Protein AF-A0A3A2ZH12-F1 (afdb_monomer_lite)

Structure (mmCIF, N/CA/C/O backbone):
data_AF-A0A3A2ZH12-F1
#
_entry.id   AF-A0A3A2ZH12-F1
#
loop_
_atom_site.group_PDB
_atom_site.id
_atom_site.type_symbol
_atom_site.label_atom_id
_atom_site.label_alt_id
_atom_site.label_comp_id
_atom_site.label_asym_id
_atom_site.label_entity_id
_atom_site.label_seq_id
_atom_site.pdbx_PDB_ins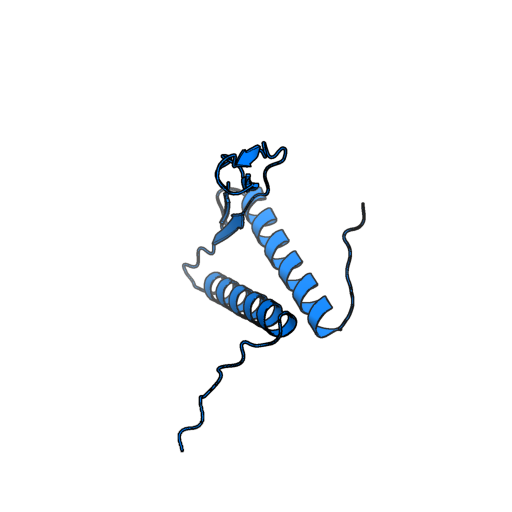_code
_atom_site.Cartn_x
_atom_site.Cartn_y
_atom_site.Cartn_z
_atom_site.occupancy
_atom_site.B_iso_or_equiv
_atom_site.auth_seq_id
_atom_site.auth_comp_id
_atom_site.auth_asym_id
_atom_site.auth_atom_id
_atom_site.pdbx_PDB_model_num
ATOM 1 N N . MET A 1 1 ? -42.063 14.692 -16.808 1.00 39.62 1 MET A N 1
ATOM 2 C CA . MET A 1 1 ? -41.764 13.336 -16.302 1.00 39.62 1 MET A CA 1
ATOM 3 C C . MET A 1 1 ? -40.260 13.135 -16.427 1.00 39.62 1 MET A C 1
ATOM 5 O O . MET A 1 1 ? -39.789 12.748 -17.483 1.00 39.62 1 MET A O 1
ATOM 9 N N . GLY A 1 2 ? -39.500 13.580 -15.422 1.00 42.69 2 GLY A N 1
ATOM 10 C CA . GLY A 1 2 ? -38.035 13.542 -15.424 1.00 42.69 2 GLY A CA 1
ATOM 11 C C . GLY A 1 2 ? -37.562 12.531 -14.389 1.00 42.69 2 GLY A C 1
ATOM 12 O O . GLY A 1 2 ? -37.818 12.718 -13.203 1.00 42.69 2 GLY A O 1
ATOM 13 N N . MET A 1 3 ? -36.937 11.449 -14.848 1.00 42.25 3 MET A N 1
ATOM 14 C CA . MET A 1 3 ? -36.300 10.456 -13.985 1.00 42.25 3 MET A CA 1
ATOM 15 C C . MET A 1 3 ? -35.025 11.068 -13.402 1.00 42.25 3 MET A C 1
ATOM 17 O O . MET A 1 3 ? -34.131 11.476 -14.143 1.00 42.25 3 MET A O 1
ATOM 21 N N . ALA A 1 4 ? -34.950 11.148 -12.076 1.00 49.09 4 ALA A N 1
ATOM 22 C CA . ALA A 1 4 ? -33.720 11.475 -11.378 1.00 49.09 4 ALA A CA 1
ATOM 23 C C . ALA A 1 4 ? -32.735 10.308 -11.547 1.00 49.09 4 ALA A C 1
ATOM 25 O O . ALA A 1 4 ? -32.982 9.208 -11.057 1.00 49.09 4 ALA A O 1
ATOM 26 N N . ASN A 1 5 ? -31.622 10.548 -12.244 1.00 47.97 5 ASN A N 1
ATOM 27 C CA . ASN A 1 5 ? -30.472 9.650 -12.244 1.00 47.97 5 ASN A CA 1
ATOM 28 C C . ASN A 1 5 ? -29.821 9.701 -10.858 1.00 47.97 5 ASN A C 1
ATOM 30 O O . ASN A 1 5 ? -28.952 10.529 -10.591 1.00 47.97 5 ASN A O 1
ATOM 34 N N . THR A 1 6 ? -30.243 8.816 -9.961 1.00 52.44 6 THR A N 1
ATOM 35 C CA . THR A 1 6 ? -29.477 8.487 -8.762 1.00 52.44 6 THR A CA 1
ATOM 36 C C . THR A 1 6 ? -28.223 7.746 -9.206 1.00 52.44 6 THR A C 1
ATOM 38 O O . THR A 1 6 ? -28.257 6.548 -9.475 1.00 52.44 6 THR A O 1
ATOM 41 N N . SER A 1 7 ? -27.100 8.457 -9.292 1.00 58.66 7 SER A N 1
ATOM 42 C CA . SER A 1 7 ? -25.769 7.859 -9.367 1.00 58.66 7 SER A CA 1
ATOM 43 C C . SER A 1 7 ? -25.519 7.073 -8.077 1.00 58.66 7 SER A C 1
ATOM 45 O O . SER A 1 7 ? -24.989 7.606 -7.100 1.00 58.66 7 SER A O 1
ATOM 47 N N . GLN A 1 8 ? -25.981 5.819 -8.046 1.00 59.19 8 GLN A N 1
ATOM 48 C CA . GLN A 1 8 ? -25.676 4.875 -6.981 1.00 59.19 8 GLN A CA 1
ATOM 49 C C . GLN A 1 8 ? -24.165 4.709 -6.939 1.00 59.19 8 GLN A C 1
ATOM 51 O O . GLN A 1 8 ? -23.549 4.198 -7.871 1.00 59.19 8 GLN A O 1
ATOM 56 N N . LEU A 1 9 ? -23.563 5.182 -5.854 1.00 59.69 9 LEU A N 1
ATOM 57 C CA . LEU A 1 9 ? -22.160 4.926 -5.614 1.00 59.69 9 LEU A CA 1
ATOM 58 C C . LEU A 1 9 ? -21.956 3.405 -5.473 1.00 59.69 9 LEU A C 1
ATOM 60 O O . LEU A 1 9 ? -22.768 2.759 -4.802 1.00 59.69 9 LEU A O 1
ATOM 64 N N . PRO A 1 10 ? -20.876 2.843 -6.041 1.00 65.69 10 PRO A N 1
ATOM 65 C CA . PRO A 1 10 ? -20.607 1.409 -6.001 1.00 65.69 10 PRO A CA 1
ATOM 66 C C . PRO A 1 10 ? -20.560 0.882 -4.563 1.00 65.69 10 PRO A C 1
ATOM 68 O O . PRO A 1 10 ? -20.326 1.653 -3.610 1.00 65.69 10 PRO A O 1
ATOM 71 N N . ALA A 1 11 ? -20.806 -0.422 -4.398 1.00 76.25 11 ALA A N 1
ATOM 72 C CA . ALA A 1 11 ? -20.811 -1.039 -3.081 1.00 76.25 11 ALA A CA 1
ATOM 73 C C . ALA A 1 11 ? -19.443 -0.825 -2.399 1.00 76.25 11 ALA A C 1
ATOM 75 O O . ALA A 1 11 ? -18.420 -0.708 -3.077 1.00 76.25 11 ALA A O 1
ATOM 76 N N . PRO A 1 12 ? -19.373 -0.758 -1.056 1.00 73.69 12 PRO A N 1
ATOM 77 C CA . PRO A 1 12 ? -18.116 -0.486 -0.355 1.00 73.69 12 PRO A CA 1
ATOM 78 C C . PRO A 1 12 ? -16.968 -1.435 -0.734 1.00 73.69 12 PRO A C 1
ATOM 80 O O . PRO A 1 12 ? -15.820 -1.001 -0.798 1.00 73.69 12 PRO A O 1
ATOM 83 N N . LYS A 1 13 ? -17.278 -2.708 -1.018 1.00 73.25 13 LYS A N 1
ATOM 84 C CA . LYS A 1 13 ? -16.309 -3.709 -1.488 1.00 73.25 13 LYS A CA 1
ATOM 85 C C . LYS A 1 13 ? -15.688 -3.302 -2.827 1.00 73.25 13 LYS A C 1
ATOM 87 O O . LYS A 1 13 ? -14.465 -3.297 -2.943 1.00 73.25 13 LYS A O 1
ATOM 92 N N . ASP A 1 14 ? -16.527 -2.899 -3.775 1.00 80.00 14 ASP A N 1
ATOM 93 C CA . ASP A 1 14 ? -16.118 -2.493 -5.121 1.00 80.00 14 ASP A CA 1
ATOM 94 C C . ASP A 1 14 ? -15.210 -1.259 -5.051 1.00 80.00 14 ASP A C 1
ATOM 96 O O . ASP A 1 14 ? -14.145 -1.238 -5.651 1.00 80.00 14 ASP A O 1
ATOM 100 N N . ARG A 1 15 ? -15.532 -0.282 -4.187 1.00 84.06 15 ARG A N 1
ATOM 101 C CA . ARG A 1 15 ? -14.684 0.911 -3.990 1.00 84.06 15 ARG A CA 1
ATOM 102 C C . ARG A 1 15 ? -13.292 0.592 -3.461 1.00 84.06 15 ARG A C 1
ATOM 104 O O . ARG A 1 15 ? -12.318 1.213 -3.878 1.00 84.06 15 ARG A O 1
ATOM 111 N N . VAL A 1 16 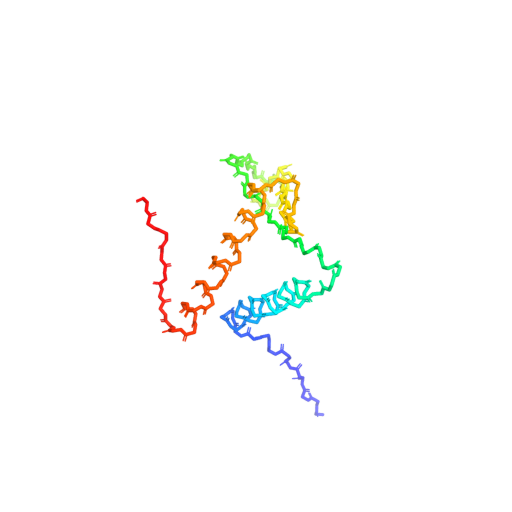? -13.194 -0.323 -2.496 1.00 81.94 16 VAL A N 1
ATOM 112 C CA . VAL A 1 16 ? -11.900 -0.726 -1.926 1.00 81.94 16 VAL A CA 1
ATOM 113 C C . VAL A 1 16 ? -11.079 -1.471 -2.973 1.00 81.94 16 VAL A C 1
ATOM 115 O O . VAL A 1 16 ? -9.881 -1.223 -3.097 1.00 81.94 16 VAL A O 1
ATOM 118 N N . GLN A 1 17 ? -11.719 -2.352 -3.741 1.00 83.06 17 GLN A N 1
ATOM 119 C CA . GLN A 1 17 ? -11.070 -3.086 -4.820 1.00 83.06 17 GLN A CA 1
ATOM 120 C C . GLN A 1 17 ? -10.569 -2.139 -5.915 1.00 83.06 17 GLN A C 1
ATOM 122 O O . GLN A 1 17 ? -9.386 -2.185 -6.249 1.00 83.06 17 GLN A O 1
ATOM 127 N N . ASP A 1 18 ? -11.419 -1.230 -6.392 1.00 87.69 18 ASP A N 1
ATOM 128 C CA . ASP A 1 18 ? -11.070 -0.224 -7.398 1.00 87.69 18 ASP A CA 1
ATOM 129 C C . ASP A 1 18 ? -9.905 0.650 -6.933 1.00 87.69 18 ASP A C 1
ATOM 131 O O . ASP A 1 18 ? -8.966 0.895 -7.692 1.00 87.69 18 ASP A O 1
ATOM 135 N N . TYR A 1 19 ? -9.922 1.075 -5.666 1.00 88.25 19 TYR A N 1
ATOM 136 C CA . TYR A 1 19 ? -8.829 1.843 -5.079 1.00 88.25 19 TYR A CA 1
ATOM 137 C C . TYR A 1 19 ? -7.512 1.058 -5.093 1.00 88.25 19 TYR A C 1
ATOM 139 O O . TYR A 1 19 ? -6.497 1.578 -5.554 1.00 88.25 19 TYR A O 1
ATOM 147 N N . ILE A 1 20 ? -7.515 -0.193 -4.618 1.00 86.75 20 ILE A N 1
ATOM 148 C CA . ILE A 1 20 ? -6.301 -1.020 -4.550 1.00 86.75 20 ILE A CA 1
ATOM 149 C C . ILE A 1 20 ? -5.757 -1.303 -5.949 1.00 86.75 20 ILE A C 1
ATOM 151 O O . ILE A 1 20 ? -4.549 -1.194 -6.160 1.00 86.75 20 ILE A O 1
ATOM 155 N N . VAL A 1 21 ? -6.625 -1.640 -6.904 1.00 87.38 21 VAL A N 1
ATOM 156 C CA . VAL A 1 21 ? -6.230 -1.908 -8.292 1.00 87.38 21 VAL A CA 1
ATOM 157 C C . VAL A 1 21 ? -5.646 -0.650 -8.924 1.00 87.38 21 VAL A C 1
ATOM 159 O O . VAL A 1 21 ? -4.521 -0.692 -9.416 1.00 87.38 21 VAL A O 1
ATOM 162 N N . THR A 1 22 ? -6.353 0.479 -8.844 1.00 89.94 22 THR A N 1
ATOM 163 C CA . THR A 1 22 ? -5.903 1.758 -9.414 1.00 89.94 22 THR A CA 1
ATOM 164 C C . THR A 1 22 ? -4.560 2.182 -8.828 1.00 89.94 22 THR A C 1
ATOM 166 O O . THR A 1 22 ? -3.635 2.514 -9.568 1.00 89.94 22 THR A O 1
ATOM 169 N N . PHE A 1 23 ? -4.423 2.115 -7.503 1.00 89.19 23 PHE A N 1
ATOM 170 C CA . PHE A 1 23 ? -3.183 2.442 -6.807 1.00 89.19 23 PHE A CA 1
ATOM 171 C C . PHE A 1 23 ? -2.029 1.522 -7.226 1.00 89.19 23 PHE A C 1
ATOM 173 O O . PHE A 1 23 ? -0.935 1.997 -7.524 1.00 89.19 23 PHE A O 1
ATOM 180 N N . THR A 1 24 ? -2.267 0.209 -7.278 1.00 83.94 24 THR A N 1
ATOM 181 C CA . THR A 1 24 ? -1.227 -0.777 -7.608 1.00 83.94 24 THR A CA 1
ATOM 182 C C . THR A 1 24 ? -0.767 -0.630 -9.055 1.00 83.94 24 THR A C 1
ATOM 184 O O . THR A 1 24 ? 0.433 -0.654 -9.319 1.00 83.94 24 THR A O 1
ATOM 187 N N . VAL A 1 25 ? -1.700 -0.418 -9.988 1.00 88.25 25 VAL A N 1
ATOM 188 C CA . VAL A 1 25 ? -1.390 -0.154 -11.400 1.00 88.25 25 VAL A CA 1
ATOM 189 C C . VAL A 1 25 ? -0.589 1.140 -11.542 1.00 88.25 25 VAL A C 1
ATOM 191 O O . VAL A 1 25 ? 0.425 1.145 -12.234 1.00 88.25 25 VAL A O 1
ATOM 194 N N . ALA A 1 26 ? -0.986 2.216 -10.857 1.00 88.81 26 ALA A N 1
ATOM 195 C CA . ALA A 1 26 ? -0.251 3.480 -10.885 1.00 88.81 26 ALA A CA 1
ATOM 196 C C . ALA A 1 26 ? 1.184 3.323 -10.352 1.00 88.81 26 ALA A C 1
ATOM 198 O O . ALA A 1 26 ? 2.131 3.733 -11.020 1.00 88.81 26 ALA A O 1
ATOM 199 N N . ALA A 1 27 ? 1.353 2.662 -9.203 1.00 86.19 27 ALA A N 1
ATOM 200 C CA . ALA A 1 27 ? 2.665 2.415 -8.611 1.00 86.19 27 ALA A CA 1
ATOM 201 C C . ALA A 1 27 ? 3.562 1.547 -9.512 1.00 86.19 27 ALA A C 1
ATOM 203 O O . ALA A 1 27 ? 4.753 1.823 -9.640 1.00 86.19 27 ALA A O 1
ATOM 204 N N . LEU A 1 28 ? 3.006 0.516 -10.161 1.00 86.38 28 LEU A N 1
ATOM 205 C CA . LEU A 1 28 ? 3.743 -0.326 -11.109 1.00 86.38 28 LEU A CA 1
ATOM 206 C C . LEU A 1 28 ? 4.150 0.444 -12.367 1.00 86.38 28 LEU A C 1
ATOM 208 O O . LEU A 1 28 ? 5.293 0.333 -12.800 1.00 86.38 28 LEU A O 1
ATOM 212 N N . ASN A 1 29 ? 3.247 1.244 -12.933 1.00 90.44 29 ASN A N 1
ATOM 213 C CA . ASN A 1 29 ? 3.557 2.068 -14.101 1.00 90.44 29 ASN A CA 1
ATOM 214 C C . ASN A 1 29 ? 4.684 3.059 -13.801 1.00 90.44 29 ASN A C 1
ATOM 216 O O . ASN A 1 29 ? 5.568 3.258 -14.631 1.00 90.44 29 ASN A O 1
ATOM 220 N N . GLU A 1 30 ? 4.680 3.648 -12.607 1.00 90.06 30 GLU A N 1
ATOM 221 C CA . GLU A 1 30 ? 5.753 4.534 -12.178 1.00 90.06 30 GLU A CA 1
ATOM 222 C C . GLU A 1 30 ? 7.062 3.766 -11.956 1.00 90.06 30 GLU A C 1
ATOM 224 O O . GLU A 1 30 ? 8.092 4.205 -12.447 1.00 90.06 30 GLU A O 1
ATOM 229 N N . LEU A 1 31 ? 7.040 2.584 -11.326 1.00 87.50 31 LEU A N 1
ATOM 230 C CA . LEU A 1 31 ? 8.228 1.727 -11.165 1.00 87.50 31 LEU A CA 1
ATOM 231 C C . LEU A 1 31 ? 8.876 1.319 -12.495 1.00 87.50 31 LEU A C 1
ATOM 233 O O . LEU A 1 31 ? 10.094 1.174 -12.563 1.00 87.50 31 LEU A O 1
ATOM 237 N N . LEU A 1 32 ? 8.067 1.089 -13.530 1.00 88.44 32 LEU A N 1
ATOM 238 C CA . LEU A 1 32 ? 8.536 0.697 -14.862 1.00 88.44 32 LEU A CA 1
ATOM 239 C C . LEU A 1 32 ? 9.013 1.893 -15.701 1.00 88.44 32 LEU A C 1
ATOM 241 O O . LEU A 1 32 ? 9.598 1.697 -16.767 1.00 88.44 32 LEU A O 1
ATOM 245 N N . SER A 1 33 ? 8.775 3.123 -15.240 1.00 92.00 33 SER A N 1
ATOM 246 C CA . SER A 1 33 ? 9.258 4.326 -15.909 1.00 92.00 33 SER A CA 1
ATOM 247 C C . SER A 1 33 ? 10.783 4.444 -15.765 1.00 92.00 33 SER A C 1
ATOM 249 O O . SER A 1 33 ? 11.298 4.281 -14.658 1.00 92.00 33 SER A O 1
ATOM 251 N N . PRO A 1 34 ? 11.525 4.805 -16.831 1.00 87.31 34 PRO A N 1
ATOM 252 C CA . PRO A 1 34 ? 12.983 4.959 -16.782 1.00 87.31 34 PRO A CA 1
ATOM 253 C C . PRO A 1 34 ? 13.488 5.917 -15.692 1.00 87.31 34 PRO A C 1
ATOM 255 O O . PRO A 1 34 ? 14.582 5.730 -15.173 1.00 87.31 34 PRO A O 1
ATOM 258 N N . ASN A 1 35 ? 12.678 6.922 -15.343 1.00 86.25 35 ASN A N 1
ATOM 259 C CA . ASN A 1 35 ? 12.965 7.913 -14.302 1.00 86.25 35 ASN A CA 1
ATOM 260 C C . ASN A 1 35 ? 11.917 7.869 -13.179 1.00 86.25 35 ASN A C 1
ATOM 262 O O . ASN A 1 35 ? 11.634 8.888 -12.558 1.00 86.25 35 ASN A O 1
ATOM 266 N N . GLY A 1 36 ? 11.273 6.719 -12.979 1.00 85.44 36 GLY A N 1
ATOM 267 C CA . GLY A 1 36 ? 10.237 6.548 -11.972 1.00 85.44 36 GLY A CA 1
ATOM 268 C C . GLY A 1 36 ? 10.756 6.720 -10.552 1.00 85.44 36 GLY A C 1
ATOM 269 O O . GLY A 1 36 ? 11.776 6.137 -10.183 1.00 85.44 36 GLY A O 1
ATOM 270 N N . ASN A 1 37 ? 10.022 7.470 -9.733 1.00 88.50 37 ASN A N 1
ATOM 271 C CA . ASN A 1 37 ? 10.350 7.692 -8.326 1.00 88.50 37 ASN A CA 1
ATOM 272 C C . ASN A 1 37 ? 9.095 7.572 -7.441 1.00 88.50 37 ASN A C 1
ATOM 274 O O . ASN A 1 37 ? 8.725 8.540 -6.763 1.00 88.50 37 ASN A O 1
ATOM 278 N N . PRO A 1 38 ? 8.443 6.390 -7.430 1.00 92.19 38 PRO A N 1
ATOM 279 C CA . PRO A 1 38 ? 7.159 6.233 -6.776 1.00 92.19 38 PRO A CA 1
ATOM 280 C C . PRO A 1 38 ? 7.257 6.446 -5.280 1.00 92.19 38 PRO A C 1
ATOM 282 O O . PRO A 1 38 ? 8.211 6.026 -4.619 1.00 92.19 38 PRO A O 1
ATOM 285 N N . SER A 1 39 ? 6.213 7.075 -4.749 1.00 92.81 39 SER A N 1
ATOM 286 C CA . SER A 1 39 ? 6.092 7.402 -3.338 1.00 92.81 39 SER A CA 1
ATOM 287 C C . SER A 1 39 ? 4.769 6.906 -2.781 1.00 92.81 39 SER A C 1
ATOM 289 O O . SER A 1 39 ? 3.702 7.133 -3.351 1.00 92.81 39 SER A O 1
ATOM 291 N N . ILE A 1 40 ? 4.832 6.244 -1.630 1.00 92.19 40 ILE A N 1
ATOM 292 C CA . ILE A 1 40 ? 3.658 5.803 -0.886 1.00 92.19 40 ILE A CA 1
ATOM 293 C C . ILE A 1 40 ? 3.586 6.599 0.401 1.00 92.19 40 ILE A C 1
ATOM 295 O O . ILE A 1 40 ? 4.421 6.434 1.291 1.00 92.19 40 ILE A O 1
ATOM 299 N N . THR A 1 41 ? 2.547 7.419 0.523 1.00 92.62 41 THR A N 1
ATOM 300 C CA . THR A 1 41 ? 2.267 8.169 1.746 1.00 92.62 41 THR A CA 1
ATOM 301 C C . THR A 1 41 ? 1.207 7.448 2.565 1.00 92.62 41 THR A C 1
ATOM 303 O O . THR A 1 41 ? 0.082 7.243 2.117 1.00 92.62 41 THR A O 1
ATOM 306 N N . LEU A 1 42 ? 1.571 7.059 3.784 1.00 89.88 42 LEU A N 1
ATOM 307 C CA . LEU A 1 42 ? 0.684 6.423 4.745 1.00 89.88 42 LEU A CA 1
ATOM 308 C C . LEU A 1 42 ? 0.332 7.393 5.862 1.00 89.88 42 LEU A C 1
ATOM 310 O O . LEU A 1 42 ? 1.203 7.953 6.529 1.00 89.88 42 LEU A O 1
ATOM 314 N N . ILE A 1 43 ? -0.961 7.507 6.121 1.00 89.00 43 ILE A N 1
ATOM 315 C CA . ILE A 1 43 ? -1.485 8.174 7.302 1.00 89.00 43 ILE A CA 1
ATOM 316 C C . ILE A 1 43 ? -1.193 7.310 8.533 1.00 89.00 43 ILE A C 1
ATOM 318 O O . ILE A 1 43 ? -1.552 6.130 8.604 1.00 89.00 43 ILE A O 1
ATOM 322 N N . ARG A 1 44 ? -0.536 7.896 9.530 1.00 82.00 44 ARG A N 1
ATOM 323 C CA . ARG A 1 44 ? -0.241 7.258 10.808 1.00 82.00 44 ARG A CA 1
ATOM 324 C C . ARG A 1 44 ? -1.359 7.537 11.791 1.00 82.00 44 ARG A C 1
ATOM 326 O O . ARG A 1 44 ? -1.647 8.679 12.138 1.00 82.00 44 ARG A O 1
ATOM 333 N N . ARG A 1 45 ? -1.919 6.459 12.337 1.00 72.50 45 ARG A N 1
ATOM 334 C CA . ARG A 1 45 ? -2.760 6.576 13.526 1.00 72.50 45 ARG A CA 1
ATOM 335 C C . ARG A 1 45 ? -1.884 7.000 14.714 1.00 72.50 45 ARG A C 1
ATOM 337 O O . ARG A 1 45 ? -0.860 6.350 14.954 1.00 72.50 45 ARG A O 1
ATOM 344 N N . PRO A 1 46 ? -2.267 8.044 15.464 1.00 69.69 46 PRO A N 1
ATOM 345 C CA . PRO A 1 46 ? -1.582 8.409 16.695 1.00 69.69 46 PRO A CA 1
ATOM 346 C C . PRO A 1 46 ? -1.588 7.246 17.691 1.00 69.69 46 PRO A C 1
ATOM 348 O O . PRO A 1 46 ? -2.568 6.505 17.792 1.00 69.69 46 PRO A O 1
ATOM 351 N N . ARG A 1 47 ? -0.483 7.070 18.425 1.00 66.38 47 ARG A N 1
ATOM 352 C CA . ARG A 1 47 ? -0.334 5.992 19.425 1.00 66.38 47 ARG A CA 1
ATOM 353 C C . ARG A 1 47 ? -1.147 6.236 20.697 1.00 66.38 47 ARG A C 1
ATOM 355 O O . ARG A 1 47 ? -1.550 5.282 21.350 1.00 66.38 47 ARG A O 1
ATOM 362 N N . LYS A 1 48 ? -1.364 7.500 21.048 1.00 66.69 48 LYS A N 1
ATOM 363 C CA . LYS A 1 48 ? -2.269 7.964 22.099 1.00 66.69 48 LYS A CA 1
ATOM 364 C C . LYS A 1 48 ? -3.013 9.122 21.471 1.00 66.69 48 LYS A C 1
ATOM 366 O O . LYS A 1 48 ? -2.335 10.029 21.024 1.00 66.69 48 LYS A O 1
ATOM 371 N N . LYS A 1 49 ? -4.337 9.033 21.389 1.00 64.94 49 LYS A N 1
ATOM 372 C CA . LYS A 1 49 ? -5.174 10.152 20.973 1.00 64.94 49 LYS A CA 1
ATOM 373 C C . LYS A 1 49 ? -5.714 10.819 22.225 1.00 64.94 49 LYS A C 1
ATOM 375 O O . LYS A 1 49 ? -6.442 10.180 22.986 1.00 64.94 49 LYS A O 1
ATOM 380 N N . LEU A 1 50 ? -5.353 12.076 22.447 1.00 72.75 50 LEU A N 1
ATOM 381 C CA . LEU A 1 50 ? -6.086 12.939 23.363 1.00 72.75 50 LEU A CA 1
ATOM 382 C C . LEU A 1 50 ? -7.404 13.305 22.683 1.00 72.75 50 LEU A C 1
ATOM 384 O O . LEU A 1 50 ? -7.458 14.149 21.785 1.00 72.75 50 LEU A O 1
ATOM 388 N N . PHE A 1 51 ? -8.454 12.593 23.072 1.00 81.12 51 PHE A N 1
ATOM 389 C CA . PHE A 1 51 ? -9.812 12.922 22.683 1.00 81.12 51 PHE A CA 1
ATOM 390 C C . PHE A 1 51 ? -10.459 13.793 23.753 1.00 81.12 51 PHE A C 1
ATOM 392 O O . PHE A 1 51 ? -10.237 13.582 24.946 1.00 81.12 51 PHE A O 1
ATOM 399 N N . PHE A 1 52 ? -11.290 14.734 23.329 1.00 86.19 52 PHE A N 1
ATOM 400 C CA . PHE A 1 52 ? -12.145 15.516 24.212 1.00 86.19 52 PHE A CA 1
ATOM 401 C C . PHE A 1 52 ? -13.557 15.563 23.634 1.00 86.19 52 PHE A C 1
ATOM 403 O O . PHE A 1 52 ? -13.753 15.417 22.430 1.00 86.19 52 PHE A O 1
ATOM 410 N N . ILE A 1 53 ? -14.552 15.734 24.499 1.00 91.62 53 ILE A N 1
ATOM 411 C CA . ILE A 1 53 ? -15.922 15.989 24.056 1.00 91.62 53 ILE A CA 1
ATOM 412 C C . ILE A 1 53 ? -16.040 17.492 23.831 1.00 91.62 53 ILE A C 1
ATOM 414 O O . ILE A 1 53 ? -15.788 18.273 24.749 1.00 91.62 53 ILE A O 1
ATOM 418 N N . ASN A 1 54 ? -16.400 17.898 22.618 1.00 87.88 54 ASN A N 1
ATOM 419 C CA . ASN A 1 54 ? -16.650 19.293 22.307 1.00 87.88 54 ASN A CA 1
ATOM 420 C C . ASN A 1 54 ? -17.874 19.773 23.114 1.00 87.88 54 ASN A C 1
ATOM 422 O O . ASN A 1 54 ? -18.963 19.210 22.971 1.00 87.88 54 ASN A O 1
ATOM 426 N N . PRO A 1 55 ? -17.723 20.804 23.966 1.00 89.88 55 PRO A N 1
ATOM 427 C CA . PRO A 1 55 ? -18.785 21.245 24.868 1.00 89.88 55 PRO A CA 1
ATOM 428 C C . PRO A 1 55 ? -19.978 21.887 24.143 1.00 89.88 55 PRO A C 1
ATOM 430 O O . PRO A 1 55 ? -21.050 21.999 24.727 1.00 89.88 55 PRO A O 1
ATOM 433 N N . THR A 1 56 ? -19.812 22.299 22.884 1.00 93.75 56 THR A N 1
ATOM 434 C CA . THR A 1 56 ? -20.842 22.979 22.089 1.00 93.75 56 THR A CA 1
ATOM 435 C C . THR A 1 56 ? -21.764 21.998 21.367 1.00 93.75 56 THR A C 1
ATOM 437 O O . THR A 1 56 ? -22.963 22.242 21.276 1.00 93.75 56 THR A O 1
ATOM 440 N N . ASN A 1 57 ? -21.223 20.902 20.825 1.00 92.06 57 ASN A N 1
ATOM 441 C CA . ASN A 1 57 ? -21.975 19.965 19.976 1.00 92.06 57 ASN A CA 1
ATOM 442 C C . ASN A 1 57 ? -21.964 18.508 20.485 1.00 92.06 57 ASN A C 1
ATOM 444 O O . ASN A 1 57 ? -22.627 17.656 19.897 1.00 92.06 57 ASN A O 1
ATOM 448 N N . GLY A 1 58 ? -21.222 18.205 21.556 1.00 88.75 58 GLY A N 1
ATOM 449 C CA . GLY A 1 58 ? -21.107 16.862 22.129 1.00 88.75 58 GLY A CA 1
ATOM 450 C C . GLY A 1 58 ? -20.290 15.869 21.295 1.00 88.75 58 GLY A C 1
ATOM 451 O O . GLY A 1 58 ? -20.266 14.683 21.622 1.00 88.75 58 GLY A O 1
ATOM 452 N N . ALA A 1 59 ? 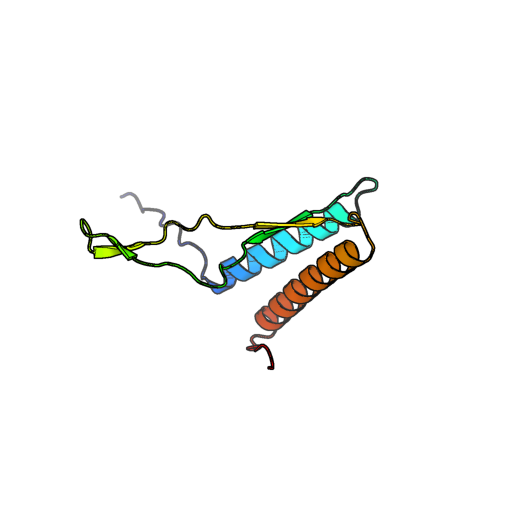-19.628 16.311 20.223 1.00 89.81 59 ALA A N 1
ATOM 453 C CA . ALA A 1 59 ? -18.826 15.444 19.370 1.00 89.81 59 ALA A CA 1
ATOM 454 C C . ALA A 1 59 ? -17.511 15.049 20.054 1.00 89.81 59 ALA A C 1
ATOM 456 O O . ALA A 1 59 ? -16.891 15.847 20.756 1.00 89.81 59 ALA A O 1
ATOM 457 N N . LEU A 1 60 ? -17.059 13.814 19.824 1.00 87.44 60 LEU A N 1
ATOM 458 C CA . LEU A 1 60 ? -15.723 13.382 20.224 1.00 87.44 60 LEU A CA 1
ATOM 459 C C . LEU A 1 60 ? -14.704 13.940 19.224 1.00 87.44 60 LEU A C 1
ATOM 461 O O . LEU A 1 60 ? -14.636 13.487 18.082 1.00 87.44 60 LEU A O 1
ATOM 465 N N . GLU A 1 61 ? -13.908 14.907 19.657 1.00 85.31 61 GLU A N 1
ATOM 466 C CA . GLU A 1 61 ? -12.915 15.602 18.843 1.00 85.31 61 GLU A CA 1
ATOM 467 C C . GLU A 1 61 ? -11.492 15.306 19.329 1.00 85.31 61 GLU A C 1
ATOM 469 O O . GLU A 1 61 ? -11.266 14.759 20.412 1.00 85.31 61 GLU A O 1
ATOM 474 N N . THR A 1 62 ? -10.502 15.630 18.500 1.00 82.25 62 THR A N 1
ATOM 475 C CA . THR A 1 62 ? -9.087 15.563 18.864 1.00 82.25 62 THR A CA 1
ATOM 476 C C . THR A 1 62 ? -8.345 16.739 18.244 1.00 82.25 62 THR A C 1
ATOM 478 O O . THR A 1 62 ? -8.608 17.104 17.101 1.00 82.25 62 THR A O 1
ATOM 481 N N . ASN A 1 63 ? -7.412 17.320 19.001 1.00 74.31 63 ASN A N 1
ATOM 482 C CA . ASN A 1 63 ? -6.526 18.385 18.516 1.00 74.31 63 ASN A CA 1
ATOM 483 C C . ASN A 1 63 ? -5.253 17.823 17.868 1.00 74.31 63 ASN A C 1
ATOM 485 O O . ASN A 1 63 ? -4.389 18.584 17.438 1.00 74.31 63 ASN A O 1
ATOM 489 N N . GLU A 1 64 ? -5.094 16.498 17.841 1.00 72.75 64 GLU A N 1
ATOM 490 C CA . GLU A 1 64 ? -3.935 15.877 17.217 1.00 72.75 64 GLU A CA 1
ATOM 491 C C . GLU A 1 64 ? -4.050 15.958 15.700 1.00 72.75 64 GLU A C 1
ATOM 493 O O . GLU A 1 64 ? -4.963 15.399 15.088 1.00 72.75 64 GLU A O 1
ATOM 498 N N . THR A 1 65 ? -3.080 16.635 15.093 1.00 70.62 65 THR A N 1
ATOM 499 C CA . THR A 1 65 ? -2.912 16.648 13.649 1.00 70.62 65 THR A CA 1
ATOM 500 C C . THR A 1 65 ? -2.534 15.259 13.158 1.00 70.62 65 THR A C 1
ATOM 502 O O . THR A 1 65 ? -1.674 14.566 13.708 1.00 70.62 65 THR A O 1
ATOM 505 N N . GLU A 1 66 ? -3.213 14.840 12.097 1.00 74.94 66 GLU A N 1
ATOM 506 C CA . GLU A 1 66 ? -2.936 13.587 11.424 1.00 74.94 66 GLU A CA 1
ATOM 507 C C . GLU A 1 66 ? -1.490 13.596 10.910 1.00 74.94 66 GLU A C 1
ATOM 509 O O . GLU A 1 66 ? -1.089 14.468 10.140 1.00 74.94 66 GLU A O 1
ATOM 514 N N . THR A 1 67 ? -0.673 12.652 11.382 1.00 83.12 67 THR A N 1
ATOM 515 C CA . THR A 1 67 ? 0.721 12.545 10.933 1.00 83.12 67 THR A CA 1
ATOM 516 C C . THR A 1 67 ? 0.792 11.592 9.752 1.00 83.12 67 THR A C 1
ATOM 518 O O . THR A 1 67 ? 0.135 10.554 9.750 1.00 83.12 67 THR A O 1
ATOM 521 N N . SER A 1 68 ? 1.602 11.907 8.747 1.00 89.38 68 SER A N 1
ATOM 522 C CA . SER A 1 68 ? 1.851 11.026 7.606 1.00 89.38 68 SER A CA 1
ATOM 523 C C . SER A 1 68 ? 3.316 10.595 7.559 1.00 89.38 68 SER A C 1
ATOM 525 O O . SER A 1 68 ? 4.195 11.197 8.179 1.00 89.38 68 SER A O 1
ATOM 527 N N . ILE A 1 69 ? 3.584 9.486 6.877 1.00 91.25 69 ILE A N 1
ATOM 528 C CA . ILE A 1 69 ? 4.934 9.065 6.514 1.00 91.25 69 ILE A CA 1
ATOM 529 C C . ILE A 1 69 ? 4.953 8.646 5.053 1.00 91.25 69 ILE A C 1
ATOM 531 O O . ILE A 1 69 ? 4.098 7.872 4.629 1.00 91.25 69 ILE A O 1
ATOM 535 N N . SER A 1 70 ? 5.947 9.120 4.316 1.00 93.69 70 SER A N 1
ATOM 536 C CA . SER A 1 70 ? 6.171 8.738 2.926 1.00 93.69 70 SER A CA 1
ATOM 537 C C . SER A 1 70 ? 7.342 7.766 2.827 1.00 93.69 70 SER A C 1
ATOM 539 O O . SER A 1 70 ? 8.334 7.908 3.543 1.00 93.69 70 SER A O 1
ATOM 541 N N . TYR A 1 71 ? 7.201 6.772 1.957 1.00 94.06 71 TYR A N 1
ATOM 542 C CA . TYR A 1 71 ? 8.256 5.842 1.571 1.00 94.06 71 TYR A CA 1
ATOM 543 C C . TYR A 1 71 ? 8.437 5.927 0.068 1.00 94.06 71 TYR A C 1
ATOM 545 O O . TYR A 1 71 ? 7.459 5.790 -0.664 1.00 94.06 71 TYR A O 1
ATOM 553 N N . ASN A 1 72 ? 9.668 6.132 -0.378 1.00 93.50 72 ASN A N 1
ATOM 554 C CA . ASN A 1 72 ? 9.994 6.270 -1.789 1.00 93.50 72 ASN A CA 1
ATOM 555 C C . ASN A 1 72 ? 10.743 5.039 -2.298 1.00 93.50 72 ASN A C 1
ATOM 557 O O . ASN A 1 72 ? 11.404 4.336 -1.530 1.00 93.50 72 ASN A O 1
ATOM 561 N N . TRP A 1 73 ? 10.683 4.818 -3.605 1.00 91.44 73 TRP A N 1
ATOM 562 C CA . TRP A 1 73 ? 11.533 3.862 -4.303 1.00 91.44 73 TRP A CA 1
ATOM 563 C C . TRP A 1 73 ? 12.488 4.591 -5.265 1.00 91.44 73 TRP A C 1
ATOM 565 O O . TRP A 1 73 ? 12.030 5.460 -6.004 1.00 91.44 73 TRP A O 1
ATOM 575 N N . PRO A 1 74 ? 13.798 4.269 -5.276 1.00 91.31 74 PRO A N 1
ATOM 576 C CA . PRO A 1 74 ? 14.493 3.333 -4.382 1.00 91.31 74 PRO A CA 1
ATOM 577 C C . PRO A 1 74 ? 14.659 3.862 -2.944 1.00 91.31 74 PRO A C 1
ATOM 579 O O . PRO A 1 74 ? 15.106 3.124 -2.075 1.00 91.31 74 PRO A O 1
ATOM 582 N N . GLY A 1 75 ? 14.276 5.112 -2.671 1.00 91.62 75 GLY A N 1
ATOM 583 C CA . GLY A 1 75 ? 14.402 5.717 -1.343 1.00 91.62 75 GLY A CA 1
ATOM 584 C C . GLY A 1 75 ? 15.835 6.130 -1.008 1.00 91.62 75 GLY A C 1
ATOM 585 O O . GLY A 1 75 ? 16.742 6.034 -1.835 1.00 91.62 75 GLY A O 1
ATOM 586 N N . LYS A 1 76 ? 16.040 6.639 0.209 1.00 93.62 76 LYS A N 1
ATOM 587 C CA . LYS A 1 76 ? 17.352 7.140 0.659 1.00 93.62 76 LYS A CA 1
ATOM 588 C C . LYS A 1 76 ? 18.318 6.037 1.095 1.00 93.62 76 LYS A C 1
ATOM 590 O O . LYS A 1 76 ? 19.523 6.256 1.154 1.00 93.62 76 LYS A O 1
ATOM 595 N N . ASP A 1 77 ? 17.783 4.880 1.469 1.00 95.38 77 ASP A N 1
ATOM 596 C CA . ASP A 1 77 ? 18.532 3.735 1.964 1.00 95.38 77 ASP A CA 1
ATOM 597 C C . ASP A 1 77 ? 17.792 2.427 1.638 1.00 95.38 77 ASP A C 1
ATOM 599 O O . ASP A 1 77 ? 16.598 2.409 1.325 1.00 95.38 77 ASP A O 1
ATOM 603 N N . ALA A 1 78 ? 18.506 1.301 1.732 1.00 94.81 78 ALA A N 1
ATOM 604 C CA . ALA A 1 78 ? 17.937 -0.023 1.470 1.00 94.81 78 ALA A CA 1
ATOM 605 C C . ALA A 1 78 ? 16.756 -0.364 2.400 1.00 94.81 78 ALA A C 1
ATOM 607 O O . ALA A 1 78 ? 15.918 -1.206 2.070 1.00 94.81 78 ALA A O 1
ATOM 608 N N . TYR A 1 79 ? 16.674 0.281 3.566 1.00 94.88 79 TYR A N 1
ATOM 609 C CA . TYR A 1 79 ? 15.612 0.051 4.531 1.00 94.88 79 TYR A CA 1
ATOM 610 C C . TYR A 1 79 ? 14.297 0.723 4.114 1.00 94.88 79 TYR A C 1
ATOM 612 O O . TYR A 1 79 ? 13.232 0.111 4.230 1.00 94.88 79 TYR A O 1
ATOM 620 N N . GLU A 1 80 ? 14.350 1.944 3.583 1.00 94.81 80 GLU A N 1
ATOM 621 C CA . GLU A 1 80 ? 13.212 2.628 2.969 1.00 94.81 80 GLU A CA 1
ATOM 622 C C . GLU A 1 80 ? 12.702 1.848 1.751 1.00 94.81 80 GLU A C 1
ATOM 624 O O . GLU A 1 80 ? 11.505 1.556 1.684 1.00 94.81 80 GLU A O 1
ATOM 629 N N . ALA A 1 81 ? 13.609 1.400 0.874 1.00 93.25 81 ALA A N 1
ATOM 630 C CA . ALA A 1 81 ? 13.291 0.555 -0.282 1.00 93.25 81 ALA A CA 1
ATOM 631 C C . ALA A 1 81 ? 12.560 -0.737 0.129 1.00 93.25 81 ALA A C 1
ATOM 633 O O . ALA A 1 81 ? 11.536 -1.133 -0.443 1.00 93.25 81 ALA A O 1
ATOM 634 N N . TRP A 1 82 ? 13.070 -1.399 1.173 1.00 94.62 82 TRP A N 1
ATOM 635 C CA . TRP A 1 82 ? 12.452 -2.596 1.728 1.00 94.62 82 TRP A CA 1
ATOM 636 C C . TRP A 1 82 ? 11.053 -2.301 2.280 1.00 94.62 82 TRP A C 1
ATOM 638 O O . TRP A 1 82 ? 10.111 -3.031 1.967 1.00 94.62 82 TRP A O 1
ATOM 648 N N . ARG A 1 83 ? 10.873 -1.209 3.038 1.00 94.88 83 ARG A N 1
ATOM 649 C CA . ARG A 1 83 ? 9.552 -0.811 3.556 1.00 94.88 83 ARG A CA 1
ATOM 650 C C . ARG A 1 83 ? 8.555 -0.514 2.440 1.00 94.88 83 ARG A C 1
ATOM 652 O O . ARG A 1 83 ? 7.421 -0.979 2.533 1.00 94.88 83 ARG A O 1
ATOM 659 N N . PHE A 1 84 ? 8.971 0.197 1.392 1.00 93.25 84 PHE A N 1
ATOM 660 C CA . PHE A 1 84 ? 8.153 0.426 0.199 1.00 93.25 84 PHE A CA 1
ATOM 661 C C . PHE A 1 84 ? 7.656 -0.907 -0.383 1.00 93.25 84 PHE A C 1
ATOM 663 O O . PHE A 1 84 ? 6.456 -1.111 -0.568 1.00 93.25 84 PHE A O 1
ATOM 670 N N . THR A 1 85 ? 8.568 -1.866 -0.565 1.00 92.31 85 THR A N 1
ATOM 671 C CA . THR A 1 85 ? 8.245 -3.193 -1.113 1.00 92.31 85 THR A CA 1
ATOM 672 C C . THR A 1 85 ? 7.279 -3.973 -0.217 1.00 92.31 85 THR A C 1
ATOM 674 O O . THR A 1 85 ? 6.360 -4.628 -0.711 1.00 92.31 85 THR A O 1
ATOM 677 N N . ILE A 1 86 ? 7.448 -3.908 1.108 1.00 93.81 86 ILE A N 1
ATOM 678 C CA . ILE A 1 86 ? 6.529 -4.545 2.063 1.00 93.81 86 ILE A CA 1
ATOM 679 C C . ILE A 1 86 ? 5.116 -3.970 1.936 1.00 93.81 86 ILE A C 1
ATOM 681 O O . ILE A 1 86 ? 4.150 -4.730 1.976 1.00 93.81 86 ILE A O 1
ATOM 685 N N . ILE A 1 87 ? 4.976 -2.657 1.745 1.00 91.81 87 ILE A N 1
ATOM 686 C CA . ILE A 1 87 ? 3.661 -2.022 1.602 1.00 91.81 87 ILE A CA 1
ATOM 687 C C . ILE A 1 87 ? 2.948 -2.523 0.340 1.00 91.81 87 ILE A C 1
ATOM 689 O O . ILE A 1 87 ? 1.789 -2.928 0.424 1.00 91.81 87 ILE A O 1
ATOM 693 N N . ILE A 1 88 ? 3.646 -2.588 -0.798 1.00 90.12 88 ILE A N 1
ATOM 694 C CA . ILE A 1 88 ? 3.097 -3.160 -2.040 1.00 90.12 88 ILE A CA 1
ATOM 695 C C . ILE A 1 88 ? 2.654 -4.617 -1.835 1.00 90.12 88 ILE A C 1
ATOM 697 O O . ILE A 1 88 ? 1.558 -4.993 -2.247 1.00 90.12 88 ILE A O 1
ATOM 701 N N . LYS A 1 89 ? 3.449 -5.432 -1.127 1.00 90.81 89 LYS A N 1
ATOM 702 C CA . LYS A 1 89 ? 3.080 -6.823 -0.802 1.00 90.81 89 LYS A CA 1
ATOM 703 C C . LYS A 1 89 ? 1.812 -6.919 0.050 1.00 90.81 89 LYS A C 1
ATOM 705 O O . LYS A 1 89 ? 0.999 -7.810 -0.175 1.00 90.81 89 LYS A O 1
ATOM 710 N N . VAL A 1 90 ? 1.623 -6.011 1.009 1.00 90.94 90 VAL A N 1
ATOM 711 C CA . VAL A 1 90 ? 0.395 -5.961 1.819 1.00 90.94 90 VAL A CA 1
ATOM 712 C C . VAL A 1 90 ? -0.817 -5.619 0.950 1.00 90.94 90 VAL A C 1
ATOM 714 O O . VAL A 1 90 ? -1.845 -6.279 1.077 1.00 90.94 90 VAL A O 1
ATOM 717 N N . PHE A 1 91 ? -0.704 -4.648 0.037 1.00 88.75 91 PHE A N 1
ATOM 718 C CA . PHE A 1 91 ? -1.785 -4.336 -0.905 1.00 88.75 91 PHE A CA 1
ATOM 719 C C . PHE A 1 91 ? -2.129 -5.521 -1.812 1.00 88.75 91 PHE A C 1
ATOM 721 O O . PHE A 1 91 ? -3.311 -5.815 -1.992 1.00 88.75 91 PHE A O 1
ATOM 728 N N . ALA A 1 92 ? -1.123 -6.241 -2.315 1.00 88.38 92 ALA A N 1
ATOM 729 C CA . ALA A 1 92 ? -1.333 -7.450 -3.108 1.00 88.38 92 ALA A CA 1
ATOM 730 C C . ALA A 1 92 ? -2.094 -8.529 -2.317 1.00 88.38 92 ALA A C 1
ATOM 732 O O . ALA A 1 92 ? -3.093 -9.048 -2.807 1.00 88.38 92 ALA A O 1
ATOM 7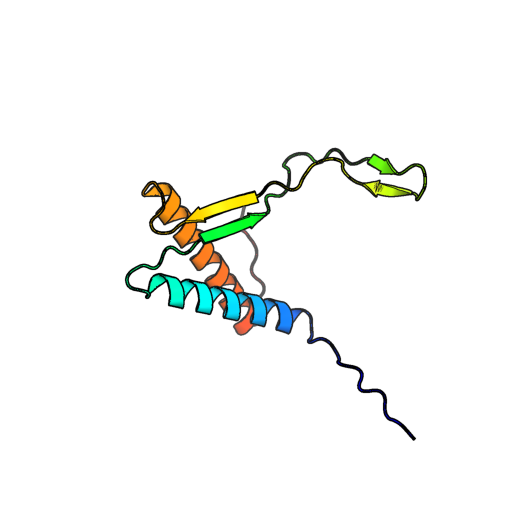33 N N . ALA A 1 93 ? -1.696 -8.794 -1.067 1.00 89.44 93 ALA A N 1
ATOM 734 C CA . ALA A 1 93 ? -2.372 -9.769 -0.207 1.00 89.44 93 ALA A CA 1
ATOM 735 C C . ALA A 1 93 ? -3.832 -9.385 0.100 1.00 89.44 93 ALA A C 1
ATOM 737 O O . ALA A 1 93 ? -4.710 -10.246 0.126 1.00 89.44 93 ALA A O 1
ATOM 738 N N . ILE A 1 94 ? -4.114 -8.093 0.313 1.00 87.94 94 ILE A N 1
ATOM 739 C CA . ILE A 1 94 ? -5.490 -7.606 0.500 1.00 87.94 94 ILE A CA 1
ATOM 740 C C . ILE A 1 94 ? -6.297 -7.785 -0.792 1.00 87.94 94 ILE A C 1
ATOM 742 O O . ILE A 1 94 ? -7.426 -8.267 -0.737 1.00 87.94 94 ILE A O 1
ATOM 746 N N . SER A 1 95 ? -5.723 -7.425 -1.945 1.00 86.56 95 SER A N 1
ATOM 747 C CA . SER A 1 95 ? -6.368 -7.604 -3.249 1.00 86.56 95 SER A CA 1
ATOM 748 C C . SER A 1 95 ? -6.730 -9.070 -3.491 1.00 86.56 95 SER A C 1
ATOM 750 O O . SER A 1 95 ? -7.873 -9.373 -3.827 1.00 86.56 95 SER A O 1
ATOM 752 N N . GLU A 1 96 ? -5.791 -9.987 -3.259 1.00 88.75 96 GLU A N 1
ATOM 753 C CA . GLU A 1 96 ? -5.996 -11.427 -3.424 1.00 88.75 96 GLU A CA 1
ATOM 754 C C . GLU A 1 96 ? -7.095 -11.956 -2.494 1.00 88.75 96 GLU A C 1
ATOM 756 O O . GLU A 1 96 ? -7.990 -12.669 -2.944 1.00 88.75 96 GLU A O 1
ATOM 761 N N . ALA A 1 97 ? -7.102 -11.540 -1.223 1.00 89.44 97 ALA A N 1
ATOM 762 C CA . ALA A 1 97 ? -8.142 -11.930 -0.274 1.00 89.44 97 ALA A CA 1
ATOM 763 C C . ALA A 1 97 ? -9.544 -11.461 -0.707 1.00 89.44 97 ALA A C 1
ATOM 765 O O . ALA A 1 97 ? -10.508 -12.227 -0.632 1.00 89.44 97 ALA A O 1
ATOM 766 N N . ILE A 1 98 ? -9.658 -10.224 -1.210 1.00 86.88 98 ILE A N 1
ATOM 767 C CA . ILE A 1 98 ? -10.918 -9.670 -1.732 1.00 86.88 98 ILE A CA 1
ATOM 768 C C . ILE A 1 98 ? -11.409 -10.473 -2.944 1.00 86.88 98 ILE A C 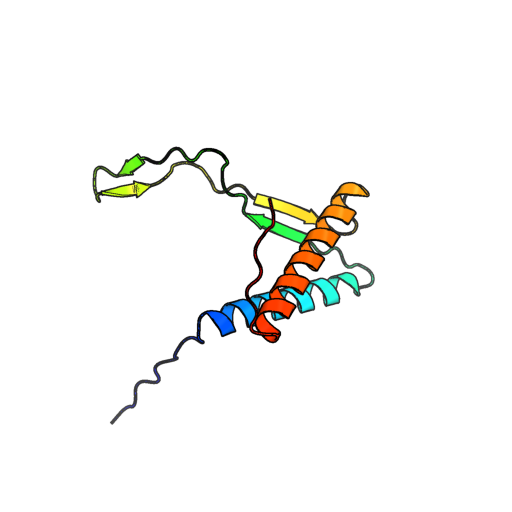1
ATOM 770 O O . ILE A 1 98 ? -12.598 -10.809 -2.999 1.00 86.88 98 ILE A O 1
ATOM 774 N N . HIS A 1 99 ? -10.511 -10.791 -3.885 1.00 86.44 99 HIS A N 1
ATOM 775 C CA . HIS A 1 99 ? -10.827 -11.571 -5.087 1.00 86.44 99 HIS A CA 1
ATOM 776 C C . HIS A 1 99 ? -11.229 -13.010 -4.750 1.00 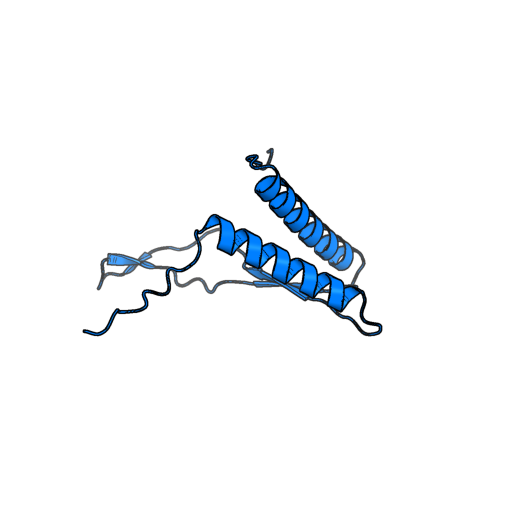86.44 99 HIS A C 1
ATOM 778 O O . HIS A 1 99 ? -12.213 -13.510 -5.288 1.00 86.44 99 HIS A O 1
ATOM 784 N N . ALA A 1 100 ? -10.521 -13.660 -3.824 1.00 90.88 100 ALA A N 1
ATOM 785 C CA . ALA A 1 100 ? -10.829 -15.015 -3.372 1.00 90.88 100 ALA A CA 1
ATOM 786 C C . ALA A 1 100 ? -12.065 -15.086 -2.455 1.00 90.88 100 ALA A C 1
ATOM 788 O O . ALA A 1 100 ? -12.525 -16.177 -2.125 1.00 90.88 100 ALA A O 1
ATOM 789 N N . GLY A 1 101 ? -12.610 -13.943 -2.022 1.00 89.75 101 GLY A N 1
ATOM 790 C CA . GLY A 1 101 ? -13.752 -13.896 -1.108 1.00 89.75 101 GLY A CA 1
ATOM 791 C C . GLY A 1 101 ? -13.426 -14.416 0.294 1.00 89.75 101 GLY A C 1
ATOM 792 O O . GLY A 1 101 ? -14.321 -14.881 0.996 1.00 89.75 101 GLY A O 1
ATOM 793 N N . VAL A 1 102 ? -12.157 -14.344 0.704 1.00 90.25 102 VAL A N 1
ATOM 794 C CA . VAL A 1 102 ? -11.685 -14.838 2.002 1.00 90.25 102 VAL A CA 1
ATOM 795 C C . VAL A 1 102 ? -11.392 -13.687 2.955 1.00 90.25 102 VAL A C 1
ATOM 797 O O . VAL A 1 102 ? -10.972 -12.600 2.562 1.00 90.25 102 VAL A O 1
ATOM 800 N N . MET A 1 103 ? -11.588 -13.936 4.247 1.00 87.38 103 MET A N 1
ATOM 801 C CA . MET A 1 103 ? -11.214 -12.994 5.295 1.00 87.38 103 MET A CA 1
ATOM 802 C C . MET A 1 103 ? -9.799 -13.303 5.785 1.00 87.38 103 MET A C 1
ATOM 804 O O . MET A 1 103 ? -9.511 -14.425 6.198 1.00 87.38 103 MET A O 1
ATOM 808 N N . ILE A 1 104 ? -8.930 -12.292 5.785 1.00 87.00 104 ILE A N 1
ATOM 809 C CA . ILE A 1 104 ? -7.584 -12.378 6.360 1.00 87.00 104 ILE A CA 1
ATOM 810 C C . ILE A 1 104 ? -7.503 -11.559 7.648 1.00 87.00 104 ILE A C 1
ATOM 812 O O . ILE A 1 104 ? -8.087 -10.481 7.758 1.00 87.00 104 ILE A O 1
ATOM 816 N N . SER A 1 105 ? -6.761 -12.063 8.631 1.00 89.88 105 SER A N 1
ATOM 817 C CA . SER A 1 105 ? -6.485 -11.361 9.883 1.00 89.88 105 SER A CA 1
ATOM 818 C C . SER A 1 105 ? -4.984 -11.312 10.151 1.00 89.88 105 SER A C 1
ATOM 820 O O . SER A 1 105 ? -4.224 -12.209 9.776 1.00 89.88 105 SER A O 1
ATOM 822 N N . LYS A 1 106 ? -4.540 -10.239 10.809 1.00 87.00 106 LYS A N 1
ATOM 823 C CA . LYS A 1 106 ? -3.169 -10.146 11.308 1.00 87.00 106 LYS A CA 1
ATOM 824 C C . LYS A 1 106 ? -3.005 -11.138 12.461 1.00 87.00 106 LYS A C 1
ATOM 826 O O . LYS A 1 106 ? -3.755 -11.068 13.432 1.00 87.00 106 LYS A O 1
ATOM 831 N N . ARG A 1 107 ? -2.004 -12.013 12.375 1.00 82.94 107 ARG A N 1
ATOM 832 C CA . ARG A 1 107 ? -1.600 -12.876 13.493 1.00 82.94 107 ARG A CA 1
ATOM 833 C C . ARG A 1 107 ? -0.688 -12.089 14.443 1.00 82.94 107 ARG A C 1
ATOM 835 O O . ARG A 1 107 ? 0.135 -11.300 13.971 1.00 82.94 107 ARG A O 1
ATOM 842 N N . LEU A 1 108 ? -0.930 -12.232 15.748 1.00 51.84 108 LEU A N 1
ATOM 843 C CA . LEU A 1 108 ? -0.151 -11.609 16.825 1.00 51.84 108 LEU A CA 1
ATOM 844 C C . LEU A 1 108 ? 1.122 -12.403 17.105 1.00 51.84 108 LEU A C 1
ATOM 846 O O . LEU A 1 108 ? 1.049 -13.649 17.019 1.00 51.84 108 LEU A O 1
#

Foldseek 3Di:
DDDDPPPPDDDPLVVLLCVLVVVLVVQVVLVPDPPRKDKDKDWDDDPDFPWDQDPPPRDTDGPDDTDIDMQIVVGPDVVSNVVVVVVSVVSVVVNVCSVVVHDDDDDD

Sequence (108 aa):
MGMANTSQLPAPKDRVQDYIVTFTVAALNELLSPNGNPSITLIRRPRKKLFFINPTNGALETNETETSISYNWPGKDAYEAWRFTIIIKVFAAISEAIHAGVMISKRL

Radius of gyration: 19.35 Å; chains: 1; bounding box: 60×38×42 Å

Secondary structure (DSSP, 8-state):
--------PPPHHHHHHHHHHHHHHHHHHHHTSTT---EEEEEEPPSS--EEE-TTT--EEE-PPPEEEEEESS-SSHHHHHHHHHHHHHHHHHHHHHHHT-------

pLDDT: mean 83.23, std 12.77, range [39.62, 95.38]

Organism: NCBI:txid2070753